Protein AF-A0A3E0VA44-F1 (afdb_monomer)

Radius of gyration: 17.34 Å; Cα contacts (8 Å, |Δi|>4): 15; chains: 1; bounding box: 35×48×48 Å

Structure (mmCIF, N/CA/C/O backbone):
data_AF-A0A3E0VA44-F1
#
_entry.id   AF-A0A3E0VA44-F1
#
loop_
_atom_site.group_PDB
_atom_site.id
_atom_site.type_symbol
_atom_site.label_atom_id
_atom_site.label_alt_id
_atom_site.label_comp_id
_atom_site.label_asym_id
_atom_site.label_entity_id
_atom_site.label_seq_id
_atom_site.pdbx_PDB_ins_code
_atom_site.Cartn_x
_atom_site.Cartn_y
_atom_site.Cartn_z
_atom_site.occupancy
_atom_site.B_iso_or_equiv
_atom_site.auth_seq_id
_atom_site.auth_comp_id
_atom_site.auth_asym_id
_atom_site.auth_atom_id
_atom_site.pdbx_PDB_model_num
ATOM 1 N N . MET A 1 1 ? 0.426 -30.025 -13.871 1.00 41.62 1 MET A N 1
ATOM 2 C CA . MET A 1 1 ? 1.600 -29.610 -13.070 1.00 41.62 1 MET A CA 1
ATOM 3 C C . MET A 1 1 ? 1.739 -28.100 -13.220 1.00 41.62 1 MET A C 1
ATOM 5 O O . MET A 1 1 ? 1.769 -27.628 -14.348 1.00 41.62 1 MET A O 1
ATOM 9 N N . GLY A 1 2 ? 1.610 -27.363 -12.112 1.00 47.62 2 GLY A N 1
ATOM 10 C CA . GLY A 1 2 ? 1.280 -25.931 -12.072 1.00 47.62 2 GLY A CA 1
ATOM 11 C C . GLY A 1 2 ? 2.326 -25.015 -12.706 1.00 47.62 2 GLY A C 1
ATOM 12 O O . GLY A 1 2 ? 3.520 -25.290 -12.664 1.00 47.62 2 GLY A O 1
ATOM 13 N N . ARG A 1 3 ? 1.847 -23.924 -13.309 1.00 55.31 3 ARG A N 1
ATOM 14 C CA . ARG A 1 3 ? 2.641 -22.903 -13.995 1.00 55.31 3 ARG A CA 1
ATOM 15 C C . ARG A 1 3 ? 3.619 -22.286 -12.992 1.00 55.31 3 ARG A C 1
ATOM 17 O O . ARG A 1 3 ? 3.208 -21.473 -12.170 1.00 55.31 3 ARG A O 1
ATOM 24 N N . VAL A 1 4 ? 4.888 -22.696 -13.039 1.00 58.44 4 VAL A N 1
ATOM 25 C CA . VAL A 1 4 ? 5.980 -21.990 -12.359 1.00 58.44 4 VAL A CA 1
ATOM 26 C C . VAL A 1 4 ? 5.926 -20.560 -12.881 1.00 58.44 4 VAL A C 1
ATOM 28 O O . VAL A 1 4 ? 6.204 -20.310 -14.055 1.00 58.44 4 VAL A O 1
ATOM 31 N N . GLY A 1 5 ? 5.453 -19.634 -12.045 1.00 56.97 5 GLY A N 1
ATOM 32 C CA . GLY A 1 5 ? 5.604 -18.212 -12.311 1.00 56.97 5 GLY A CA 1
ATOM 33 C C . GLY A 1 5 ? 7.078 -17.981 -12.605 1.00 56.97 5 GLY A C 1
ATOM 34 O O . GLY A 1 5 ? 7.927 -18.447 -11.847 1.00 56.97 5 GLY A O 1
ATOM 35 N N . SER A 1 6 ? 7.374 -17.371 -13.755 1.00 61.19 6 SER A N 1
ATOM 36 C CA . SER A 1 6 ? 8.741 -17.060 -14.180 1.00 61.19 6 SER A CA 1
ATOM 37 C C . SER A 1 6 ? 9.525 -16.526 -12.982 1.00 61.19 6 SER A C 1
ATOM 39 O O . SER A 1 6 ? 8.994 -15.686 -12.257 1.00 61.19 6 SER A O 1
ATOM 41 N N . SER A 1 7 ? 10.756 -16.988 -12.743 1.00 61.69 7 SER A N 1
ATOM 42 C CA . SER A 1 7 ? 11.571 -16.577 -11.586 1.00 61.69 7 SER A CA 1
ATOM 43 C C . SER A 1 7 ? 11.660 -15.054 -11.417 1.00 61.69 7 SER A C 1
ATOM 45 O O . SER A 1 7 ? 11.885 -14.567 -10.315 1.00 61.69 7 SER A O 1
ATOM 47 N N . SER A 1 8 ? 11.427 -14.296 -12.494 1.00 62.47 8 SER A N 1
ATOM 48 C CA . SER A 1 8 ? 11.287 -12.840 -12.475 1.00 62.47 8 SER A CA 1
ATOM 49 C C . SER A 1 8 ? 10.066 -12.332 -11.695 1.00 62.47 8 SER A C 1
ATOM 51 O O . SER A 1 8 ? 10.166 -11.312 -11.019 1.00 62.47 8 SER A O 1
ATOM 53 N N . ASP A 1 9 ? 8.919 -13.001 -11.793 1.00 72.12 9 ASP A N 1
ATOM 54 C CA . ASP A 1 9 ? 7.691 -12.642 -11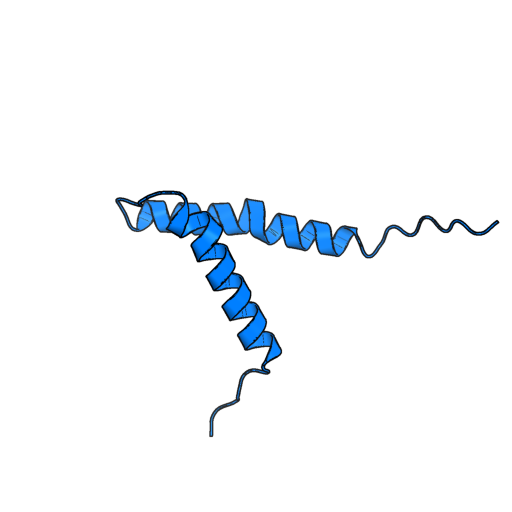.074 1.00 72.12 9 ASP A CA 1
ATOM 55 C C . ASP A 1 9 ? 7.838 -12.977 -9.584 1.00 72.12 9 ASP A C 1
ATOM 57 O O . ASP A 1 9 ? 7.566 -12.141 -8.724 1.00 72.12 9 ASP A O 1
ATOM 61 N N . ASN A 1 10 ? 8.422 -14.144 -9.286 1.00 73.81 10 ASN A N 1
ATOM 62 C CA . ASN A 1 10 ? 8.787 -14.522 -7.923 1.00 73.81 10 ASN A CA 1
ATOM 63 C C . ASN A 1 10 ? 9.793 -13.529 -7.308 1.00 73.81 10 ASN A C 1
ATOM 65 O O . ASN A 1 10 ? 9.543 -12.989 -6.236 1.00 73.81 10 ASN A O 1
ATOM 69 N N . ALA A 1 11 ? 10.866 -13.169 -8.021 1.00 78.94 11 ALA A N 1
ATOM 70 C CA . ALA A 1 11 ? 11.845 -12.189 -7.545 1.00 78.94 11 ALA A CA 1
ATOM 71 C C . ALA A 1 11 ? 11.240 -10.786 -7.334 1.00 78.94 11 ALA A C 1
ATOM 73 O O . ALA A 1 11 ? 11.606 -10.077 -6.392 1.00 78.94 11 ALA A O 1
ATOM 74 N N . ALA A 1 12 ? 10.296 -10.369 -8.185 1.00 77.06 12 ALA A N 1
ATOM 75 C CA . ALA A 1 12 ? 9.583 -9.107 -8.015 1.00 77.06 12 ALA A CA 1
ATOM 76 C C . ALA A 1 12 ? 8.688 -9.123 -6.765 1.00 77.06 12 ALA A C 1
ATOM 78 O O . ALA A 1 12 ? 8.667 -8.137 -6.020 1.00 77.06 12 ALA A O 1
ATOM 79 N N . MET A 1 13 ? 7.997 -10.238 -6.506 1.00 80.19 13 MET A N 1
ATOM 80 C CA . MET A 1 13 ? 7.192 -10.426 -5.296 1.00 80.19 13 MET A CA 1
ATOM 81 C C . MET A 1 13 ? 8.055 -10.486 -4.031 1.00 80.19 13 MET A C 1
ATOM 83 O O . MET A 1 13 ? 7.752 -9.801 -3.054 1.00 80.19 13 MET A O 1
ATOM 87 N N . GLU A 1 14 ? 9.166 -11.222 -4.056 1.00 82.38 14 GLU A N 1
ATOM 88 C CA . GLU A 1 14 ? 10.106 -11.304 -2.932 1.00 82.38 14 GLU A CA 1
ATOM 89 C C . GLU A 1 14 ? 10.732 -9.940 -2.612 1.00 82.38 14 GLU A C 1
ATOM 91 O O . GLU A 1 14 ? 10.826 -9.537 -1.446 1.00 82.38 14 GLU A O 1
ATOM 96 N N . SER A 1 15 ? 11.093 -9.170 -3.645 1.00 81.81 15 SER A N 1
ATOM 97 C CA . SER A 1 15 ? 11.600 -7.807 -3.478 1.00 8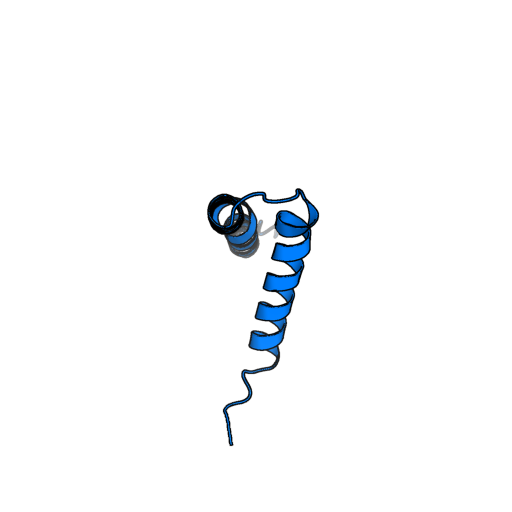1.81 15 SER A CA 1
ATOM 98 C C . SER A 1 15 ? 10.535 -6.873 -2.898 1.00 81.81 15 SER A C 1
ATOM 100 O O . SER A 1 15 ? 10.827 -6.076 -2.002 1.00 81.81 15 SER A O 1
ATOM 102 N N . PHE A 1 16 ? 9.286 -6.989 -3.356 1.00 81.00 16 PHE A N 1
ATOM 103 C CA . PHE A 1 16 ? 8.166 -6.220 -2.820 1.00 81.00 16 PHE A CA 1
ATOM 104 C C . PHE A 1 16 ? 7.944 -6.505 -1.330 1.00 81.00 16 PHE A C 1
ATOM 106 O O . PHE A 1 16 ? 7.883 -5.564 -0.535 1.00 81.00 16 PHE A O 1
ATOM 113 N N . PHE A 1 17 ? 7.889 -7.781 -0.938 1.00 80.94 17 PHE A N 1
ATOM 114 C CA . PHE A 1 17 ? 7.664 -8.171 0.453 1.00 80.94 17 PHE A CA 1
ATOM 115 C C . PHE A 1 17 ? 8.819 -7.741 1.366 1.00 80.94 17 PHE A C 1
ATOM 117 O O . PHE A 1 17 ? 8.584 -7.155 2.423 1.00 80.94 17 PHE A O 1
ATOM 124 N N . SER A 1 18 ? 10.064 -7.915 0.914 1.00 85.62 18 SER A N 1
ATOM 125 C CA . SER A 1 18 ? 11.256 -7.455 1.639 1.00 85.62 18 SER A CA 1
ATOM 126 C C . SER A 1 18 ? 11.247 -5.939 1.869 1.00 85.62 18 SER A C 1
ATOM 128 O O . SER A 1 18 ? 11.570 -5.450 2.957 1.00 85.62 18 SER A O 1
ATOM 130 N N . LEU A 1 19 ? 10.849 -5.161 0.855 1.00 84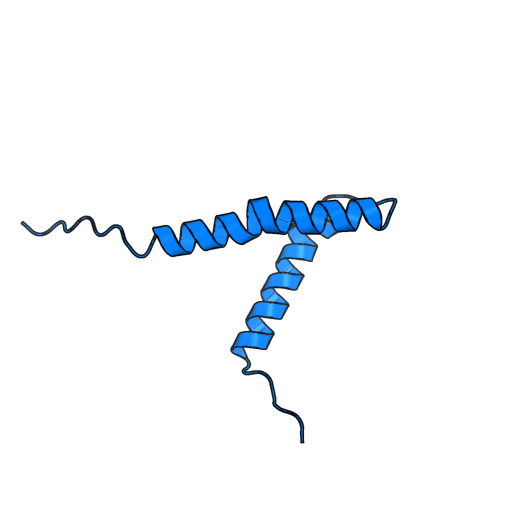.25 19 LEU A N 1
ATOM 131 C CA . LEU A 1 19 ? 10.731 -3.707 0.976 1.00 84.25 19 LEU A CA 1
ATOM 132 C C . LEU A 1 19 ? 9.595 -3.307 1.919 1.00 84.25 19 LEU A C 1
ATOM 134 O O . LEU A 1 1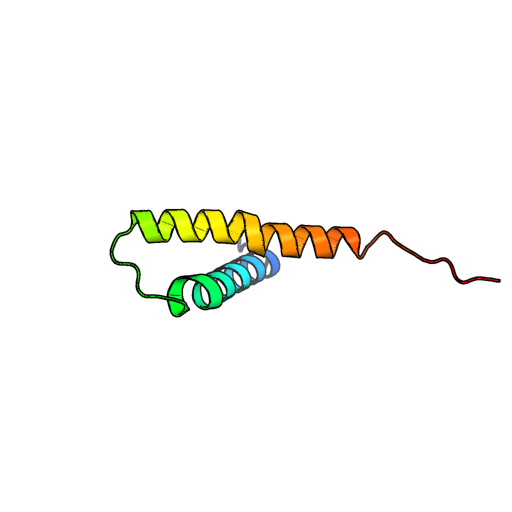9 ? 9.782 -2.384 2.716 1.00 84.25 19 LEU A O 1
ATOM 138 N N . LEU A 1 20 ? 8.458 -4.000 1.862 1.00 84.81 20 LEU A N 1
ATOM 139 C CA . LEU A 1 20 ? 7.331 -3.762 2.757 1.00 84.81 20 LEU A CA 1
ATOM 140 C C . LEU A 1 20 ? 7.711 -4.046 4.213 1.00 84.81 20 LEU A C 1
ATOM 142 O O . LEU A 1 20 ? 7.456 -3.229 5.097 1.00 84.81 20 LEU A O 1
ATOM 146 N N . GLN A 1 21 ? 8.396 -5.162 4.462 1.00 83.38 21 GLN A N 1
ATOM 147 C CA . GLN A 1 21 ? 8.892 -5.502 5.790 1.00 83.38 21 GLN A CA 1
ATOM 148 C C . GLN A 1 21 ? 9.849 -4.436 6.324 1.00 83.38 21 GLN A C 1
ATOM 150 O O . GLN A 1 21 ? 9.645 -3.920 7.421 1.00 83.38 21 GLN A O 1
ATOM 155 N N . LYS A 1 22 ? 10.853 -4.046 5.533 1.00 83.94 22 LYS A N 1
ATOM 156 C CA . LYS A 1 22 ? 11.862 -3.068 5.958 1.00 83.94 22 LYS A CA 1
ATOM 157 C C . LYS A 1 22 ? 11.289 -1.672 6.219 1.00 83.94 22 LYS A C 1
ATOM 159 O O . LYS A 1 22 ? 11.769 -0.992 7.120 1.00 83.94 22 LYS A O 1
ATOM 164 N N . ASN A 1 23 ? 10.318 -1.228 5.420 1.00 80.56 23 ASN A N 1
ATOM 165 C CA . ASN A 1 23 ? 9.837 0.159 5.451 1.00 80.56 23 ASN A CA 1
ATOM 166 C C . ASN A 1 23 ? 8.496 0.361 6.172 1.00 80.56 23 ASN A C 1
ATOM 168 O O . ASN A 1 23 ? 8.147 1.503 6.453 1.00 80.56 23 ASN A O 1
ATOM 172 N N . VAL A 1 24 ? 7.715 -0.698 6.402 1.00 79.94 24 VAL A N 1
ATOM 173 C CA . VAL A 1 24 ? 6.403 -0.603 7.065 1.00 79.94 24 VAL A CA 1
ATOM 174 C C . VAL A 1 24 ? 6.402 -1.427 8.344 1.00 79.94 24 VAL A C 1
ATOM 176 O O . VAL A 1 24 ? 6.111 -0.896 9.414 1.00 79.94 24 VAL A O 1
ATOM 179 N N . LEU A 1 25 ? 6.771 -2.708 8.270 1.00 79.75 25 LEU A N 1
ATOM 180 C CA . LEU A 1 25 ? 6.679 -3.603 9.431 1.00 79.75 25 LEU A CA 1
ATOM 181 C C . LEU A 1 25 ? 7.781 -3.355 10.470 1.00 79.75 25 LEU A C 1
ATOM 183 O O . LEU A 1 25 ? 7.500 -3.405 11.661 1.00 79.75 25 LEU A O 1
ATOM 187 N N . ASN A 1 26 ? 9.006 -3.037 10.045 1.00 80.94 26 ASN A N 1
ATOM 188 C CA . ASN A 1 26 ? 10.127 -2.766 10.955 1.00 80.94 26 ASN A CA 1
ATOM 189 C C . ASN A 1 26 ? 10.202 -1.296 11.415 1.00 80.94 26 ASN A C 1
ATOM 191 O O . ASN A 1 26 ? 11.041 -0.930 12.228 1.00 80.94 26 ASN A O 1
ATOM 195 N N . THR A 1 27 ? 9.357 -0.413 10.879 1.00 79.12 27 THR A N 1
ATOM 196 C CA . THR A 1 27 ? 9.429 1.021 11.201 1.00 79.12 27 THR A CA 1
ATOM 197 C C . THR A 1 27 ? 8.710 1.363 12.500 1.00 79.12 27 THR A C 1
ATOM 199 O O . THR A 1 27 ? 9.155 2.244 13.229 1.00 79.12 27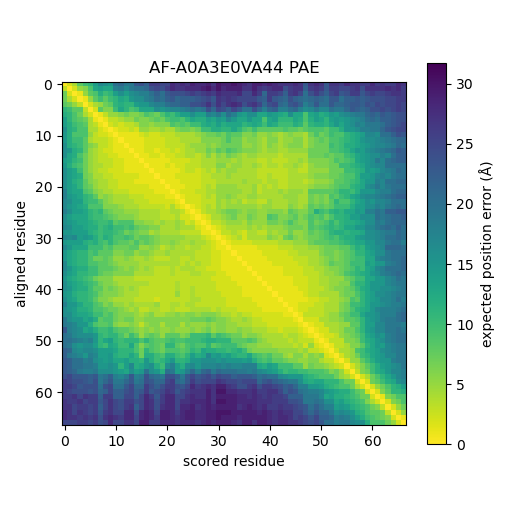 THR A O 1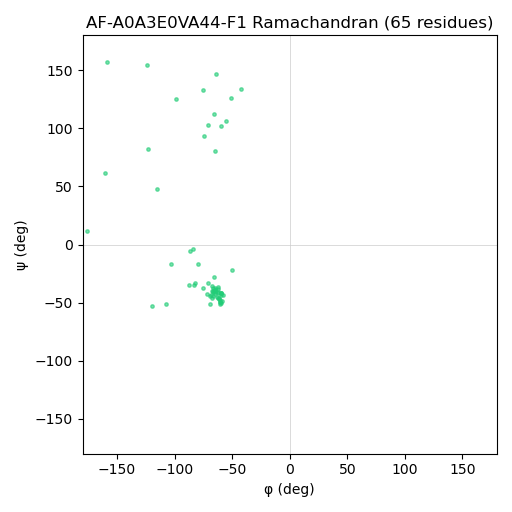
ATOM 202 N N . ARG A 1 28 ? 7.603 0.680 12.806 1.00 80.25 28 ARG A N 1
ATOM 203 C CA . ARG A 1 28 ? 6.872 0.844 14.067 1.00 80.25 28 ARG A CA 1
ATOM 204 C C . ARG A 1 28 ? 6.001 -0.374 14.355 1.00 80.25 28 ARG A C 1
ATOM 206 O O . ARG A 1 28 ? 5.623 -1.092 13.433 1.00 80.25 28 ARG A O 1
ATOM 213 N N . ARG A 1 29 ? 5.654 -0.585 15.628 1.00 81.06 29 ARG A N 1
ATOM 214 C CA . ARG A 1 29 ? 4.634 -1.570 16.012 1.00 81.06 29 ARG A CA 1
ATOM 215 C C . ARG A 1 29 ? 3.246 -1.023 15.694 1.00 81.06 29 ARG A C 1
ATOM 217 O O . ARG A 1 29 ? 2.937 0.118 16.020 1.00 81.06 29 ARG A O 1
ATOM 224 N N . TRP A 1 30 ? 2.433 -1.853 15.057 1.00 84.06 30 TRP A N 1
ATOM 225 C CA . TRP A 1 30 ? 1.058 -1.546 14.681 1.00 84.06 30 TRP A CA 1
ATOM 226 C C . TRP A 1 30 ? 0.129 -2.161 15.719 1.00 84.06 30 TRP A C 1
ATOM 228 O O . TRP A 1 30 ? 0.240 -3.356 15.987 1.00 84.06 30 TRP A O 1
ATOM 238 N N . ASN A 1 31 ? -0.746 -1.355 16.320 1.00 83.69 31 ASN A N 1
ATOM 239 C CA . ASN A 1 31 ? -1.649 -1.836 17.365 1.00 83.69 31 ASN A CA 1
ATOM 240 C C . ASN A 1 31 ? -2.891 -2.505 16.764 1.00 83.69 31 ASN A C 1
ATOM 242 O O . ASN A 1 31 ? -3.406 -3.483 17.300 1.00 83.69 31 ASN A O 1
ATOM 246 N N . THR A 1 32 ? -3.338 -2.012 15.606 1.00 89.56 32 THR A N 1
ATOM 247 C CA . THR A 1 32 ? -4.487 -2.556 14.883 1.00 89.56 32 THR A CA 1
ATOM 248 C C . THR A 1 32 ? -4.133 -2.958 13.452 1.00 89.56 32 THR A C 1
ATOM 250 O O . THR A 1 32 ? -3.213 -2.434 12.814 1.00 89.56 32 THR A O 1
ATOM 253 N N . ARG A 1 33 ? -4.907 -3.906 12.912 1.00 86.06 33 ARG A N 1
ATOM 254 C CA . ARG A 1 33 ? -4.779 -4.343 11.512 1.00 86.06 33 ARG A CA 1
ATOM 255 C C . ARG A 1 33 ? -5.159 -3.234 10.529 1.00 86.06 33 ARG A C 1
ATOM 257 O O . ARG A 1 33 ? -4.640 -3.211 9.417 1.00 86.06 33 ARG A O 1
ATOM 264 N N . GLU A 1 34 ? -6.044 -2.327 10.933 1.00 89.06 34 GLU A N 1
ATOM 265 C CA . GLU A 1 34 ? -6.497 -1.198 10.119 1.00 89.06 34 GLU A CA 1
ATOM 266 C C . GLU A 1 34 ? -5.388 -0.165 9.924 1.00 89.06 34 GLU A C 1
ATOM 268 O O . GLU A 1 34 ? -5.130 0.246 8.793 1.00 89.06 34 GLU A O 1
ATOM 273 N N . GLU A 1 35 ? -4.655 0.174 10.987 1.00 86.00 35 GLU A N 1
ATOM 274 C CA . GLU A 1 35 ? -3.495 1.064 10.889 1.00 86.00 35 GLU A CA 1
ATOM 275 C C . GLU A 1 35 ? -2.398 0.471 10.002 1.00 86.00 35 GLU A C 1
ATOM 277 O O . GLU A 1 35 ? -1.824 1.176 9.168 1.00 86.00 35 GLU A O 1
ATOM 282 N N . LEU A 1 36 ? -2.139 -0.835 10.138 1.00 86.38 36 LEU A N 1
ATOM 283 C CA . LEU A 1 36 ? -1.206 -1.538 9.263 1.00 86.38 36 LEU A CA 1
ATOM 284 C C . LEU A 1 36 ? -1.678 -1.478 7.804 1.00 86.38 36 LEU A C 1
ATOM 286 O O . LEU A 1 36 ? -0.889 -1.155 6.918 1.00 86.38 36 LEU A O 1
ATOM 290 N N . ARG A 1 37 ? -2.963 -1.743 7.539 1.00 87.81 37 ARG A N 1
ATOM 291 C CA . ARG A 1 37 ? -3.530 -1.681 6.185 1.00 87.81 37 ARG A CA 1
ATOM 292 C C . ARG A 1 37 ? -3.372 -0.290 5.580 1.00 87.81 37 ARG A C 1
ATOM 294 O O . ARG A 1 37 ? -2.907 -0.184 4.446 1.00 87.81 37 ARG A O 1
ATOM 301 N N . LEU A 1 38 ? -3.729 0.757 6.322 1.00 88.75 38 LEU A N 1
ATOM 302 C CA . LEU A 1 38 ? -3.597 2.135 5.858 1.00 88.75 38 LEU A CA 1
ATOM 303 C C . LEU A 1 38 ? -2.136 2.459 5.537 1.00 88.75 38 LEU A C 1
ATOM 305 O O . LEU A 1 38 ? -1.840 3.018 4.486 1.00 88.75 38 LEU A O 1
ATOM 309 N N . ALA A 1 39 ? -1.206 2.046 6.394 1.00 87.31 39 ALA A N 1
ATOM 310 C CA . ALA A 1 39 ? 0.211 2.287 6.174 1.00 87.31 39 ALA A CA 1
ATOM 311 C C . ALA A 1 39 ? 0.791 1.543 4.973 1.00 87.31 39 ALA A C 1
ATOM 313 O O . ALA A 1 39 ? 1.623 2.107 4.264 1.00 87.31 39 ALA A O 1
ATOM 314 N N . ILE A 1 40 ? 0.346 0.309 4.720 1.00 86.38 40 ILE A N 1
ATOM 315 C CA . ILE A 1 40 ? 0.714 -0.437 3.514 1.00 86.38 40 ILE A CA 1
ATOM 316 C C . ILE A 1 40 ? 0.240 0.330 2.273 1.00 86.38 40 ILE A C 1
ATOM 318 O O . ILE A 1 40 ? 1.044 0.570 1.375 1.00 86.38 40 ILE A O 1
ATOM 322 N N . VAL A 1 41 ? -1.027 0.762 2.237 1.00 87.88 41 VAL A N 1
ATOM 323 C CA . VAL A 1 41 ? -1.598 1.512 1.102 1.00 87.88 41 VAL A CA 1
ATOM 324 C C . VAL A 1 41 ? -0.844 2.824 0.881 1.00 87.88 41 VAL A C 1
ATOM 326 O O . VAL A 1 41 ? -0.304 3.049 -0.202 1.00 87.88 41 VAL A O 1
ATOM 329 N N . VAL A 1 42 ? -0.679 3.626 1.935 1.00 87.94 42 VAL A N 1
ATOM 330 C CA . VAL A 1 42 ? 0.048 4.901 1.876 1.00 87.94 42 VAL A CA 1
ATOM 331 C C . VAL A 1 42 ? 1.494 4.693 1.426 1.00 87.94 42 VAL A C 1
ATOM 333 O O . VAL A 1 42 ? 2.007 5.464 0.614 1.00 87.94 42 VAL A O 1
ATOM 336 N N . TRP A 1 43 ? 2.182 3.655 1.908 1.00 86.75 43 TRP A N 1
ATOM 337 C CA . TRP A 1 43 ? 3.550 3.357 1.483 1.00 86.75 43 TRP A CA 1
ATOM 338 C C . TRP A 1 43 ? 3.618 2.940 0.007 1.00 86.75 43 TRP A C 1
ATOM 340 O O . TRP A 1 43 ? 4.520 3.381 -0.713 1.00 86.75 43 TRP A O 1
ATOM 350 N N . ILE A 1 44 ? 2.655 2.148 -0.478 1.00 85.56 44 ILE A N 1
ATOM 351 C CA . ILE A 1 44 ? 2.580 1.772 -1.895 1.00 85.56 44 ILE A CA 1
ATOM 352 C C . ILE A 1 44 ? 2.398 3.023 -2.764 1.00 85.56 44 ILE A C 1
ATOM 354 O O . ILE A 1 44 ? 3.133 3.219 -3.733 1.00 85.56 44 ILE A O 1
ATOM 358 N N . GLU A 1 45 ? 1.480 3.912 -2.396 1.00 85.69 45 GLU A N 1
ATOM 359 C CA . GLU A 1 45 ? 1.201 5.131 -3.159 1.00 85.69 45 GLU A CA 1
ATOM 360 C C . GLU A 1 45 ? 2.369 6.126 -3.128 1.00 85.69 45 GLU A C 1
ATOM 362 O O . GLU A 1 45 ? 2.794 6.640 -4.165 1.00 85.69 45 GLU A O 1
ATOM 367 N N . THR A 1 46 ? 2.947 6.368 -1.951 1.00 82.00 46 THR A N 1
ATOM 368 C CA . THR A 1 46 ? 3.949 7.431 -1.763 1.00 82.00 46 THR A CA 1
ATOM 369 C C . THR A 1 46 ? 5.384 6.997 -2.045 1.00 82.00 46 THR A C 1
ATOM 371 O O . THR A 1 46 ? 6.188 7.805 -2.517 1.00 82.00 46 THR A O 1
ATOM 374 N N . LYS A 1 47 ? 5.753 5.745 -1.742 1.00 76.94 47 LYS A N 1
ATOM 375 C CA . LYS A 1 47 ? 7.134 5.244 -1.857 1.00 76.94 47 LYS A CA 1
ATOM 376 C C . LYS A 1 47 ? 7.293 4.292 -3.029 1.00 76.94 47 LYS A C 1
ATOM 378 O O . LYS A 1 47 ? 8.200 4.500 -3.836 1.00 76.94 47 LYS A O 1
ATOM 383 N N . TYR A 1 48 ? 6.437 3.277 -3.140 1.00 76.81 48 TYR A N 1
ATOM 384 C CA . TYR A 1 48 ? 6.576 2.256 -4.182 1.00 76.81 48 TYR A CA 1
ATOM 385 C C . TYR A 1 48 ? 6.271 2.825 -5.576 1.00 76.81 48 TYR A C 1
ATOM 387 O O . TYR A 1 4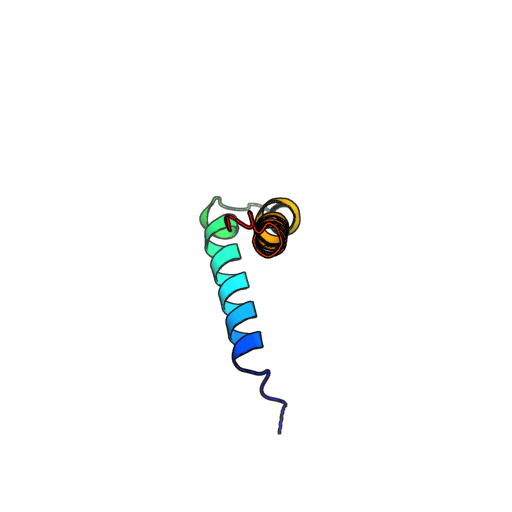8 ? 7.116 2.761 -6.474 1.00 76.81 48 TYR A O 1
ATOM 395 N N . ASN A 1 49 ? 5.123 3.488 -5.741 1.00 74.25 49 ASN A N 1
ATOM 396 C CA . ASN A 1 49 ? 4.737 4.111 -7.007 1.00 74.25 49 ASN A CA 1
ATOM 397 C C . ASN A 1 49 ? 5.635 5.300 -7.364 1.00 74.25 49 ASN A C 1
ATOM 399 O O . ASN A 1 49 ? 6.005 5.455 -8.528 1.00 74.25 49 ASN A O 1
ATOM 403 N N . ARG A 1 50 ? 6.090 6.088 -6.379 1.00 71.31 50 ARG A N 1
ATOM 404 C CA . ARG A 1 50 ? 7.075 7.158 -6.619 1.00 71.31 50 ARG A CA 1
ATOM 405 C C . ARG A 1 50 ? 8.414 6.617 -7.127 1.00 71.31 50 ARG A C 1
ATOM 407 O O . ARG A 1 50 ? 8.932 7.146 -8.108 1.00 71.31 50 ARG A O 1
ATOM 414 N N . ARG A 1 51 ? 8.956 5.552 -6.519 1.00 66.44 51 ARG A N 1
ATOM 415 C CA . ARG A 1 51 ? 10.181 4.871 -6.991 1.00 66.44 51 ARG A CA 1
ATOM 416 C C . ARG A 1 51 ? 10.030 4.368 -8.427 1.00 66.44 51 ARG A C 1
ATOM 418 O O . ARG A 1 51 ? 10.951 4.525 -9.224 1.00 66.44 51 ARG A O 1
ATOM 425 N N . ARG A 1 52 ? 8.881 3.774 -8.769 1.00 66.62 52 ARG A N 1
ATOM 426 C CA . ARG A 1 52 ? 8.614 3.283 -10.130 1.00 66.62 52 ARG A CA 1
ATOM 427 C C . ARG A 1 52 ? 8.477 4.435 -11.130 1.00 66.62 52 ARG A C 1
ATOM 429 O O . ARG A 1 52 ? 9.086 4.375 -12.192 1.00 66.62 52 ARG A O 1
ATOM 436 N N . ARG A 1 53 ? 7.767 5.511 -10.769 1.00 63.19 53 ARG A N 1
ATOM 437 C CA . ARG A 1 53 ? 7.658 6.728 -11.589 1.00 63.19 53 ARG A CA 1
ATOM 438 C C . ARG A 1 53 ? 9.024 7.370 -11.842 1.00 63.19 53 ARG A C 1
ATOM 440 O O . ARG A 1 53 ? 9.300 7.758 -12.967 1.00 63.19 53 ARG A O 1
ATOM 447 N N . GLN A 1 54 ? 9.899 7.427 -10.838 1.00 60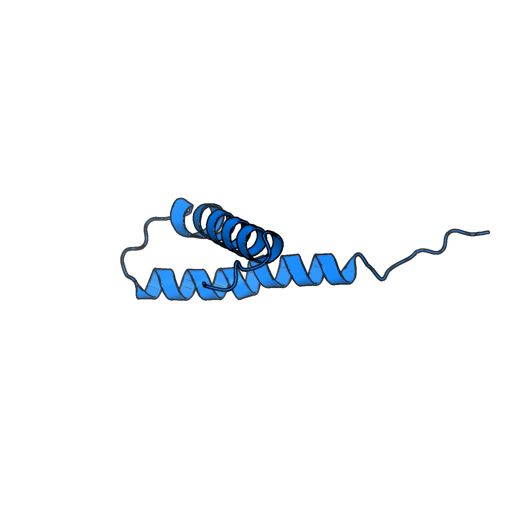.84 54 GLN A N 1
ATOM 448 C CA . GLN A 1 54 ? 11.277 7.906 -11.013 1.00 60.84 54 GLN A CA 1
ATOM 449 C C . GLN A 1 54 ? 12.106 6.997 -11.932 1.00 60.84 54 GLN A C 1
ATOM 451 O O . GLN A 1 54 ? 12.849 7.507 -12.762 1.00 60.84 54 GLN A O 1
ATOM 456 N N . ARG A 1 55 ? 11.946 5.668 -11.848 1.00 59.06 55 ARG A N 1
ATOM 457 C CA . ARG A 1 55 ? 12.571 4.733 -12.802 1.00 59.06 55 ARG A CA 1
ATOM 458 C C . ARG A 1 55 ? 12.073 4.933 -14.238 1.00 59.06 55 ARG A C 1
ATOM 460 O O . ARG A 1 55 ? 12.879 4.857 -15.151 1.00 59.06 55 ARG A O 1
ATOM 467 N N . GLY A 1 56 ? 10.785 5.226 -14.428 1.00 58.94 56 GLY A N 1
ATOM 468 C CA . GLY A 1 56 ? 10.216 5.539 -15.746 1.00 58.94 56 GLY A CA 1
ATOM 469 C C . GLY A 1 56 ? 10.652 6.900 -16.303 1.00 58.94 56 GLY A C 1
ATOM 470 O O . GLY A 1 56 ? 10.843 7.033 -17.503 1.00 58.94 56 GLY A O 1
ATOM 471 N N . LEU A 1 57 ? 10.870 7.898 -15.440 1.00 59.47 57 LEU A N 1
ATOM 472 C CA . LEU A 1 57 ? 11.343 9.234 -15.838 1.00 59.47 57 LEU A CA 1
ATOM 473 C C . LEU A 1 57 ? 12.861 9.304 -16.087 1.00 59.47 57 LEU A C 1
ATOM 475 O O . LEU A 1 57 ? 13.327 10.241 -16.723 1.00 59.47 57 LEU A O 1
ATOM 479 N N . GLY A 1 58 ? 13.633 8.322 -15.612 1.00 55.97 58 GLY A N 1
ATOM 480 C CA . GLY A 1 58 ? 15.067 8.190 -15.898 1.00 55.97 58 GLY A CA 1
ATOM 481 C C . GLY A 1 58 ? 15.387 7.481 -17.219 1.00 55.97 58 GLY A C 1
ATOM 482 O O . GLY A 1 58 ? 16.554 7.381 -17.577 1.00 55.97 58 GLY A O 1
ATOM 483 N N . MET A 1 59 ? 14.375 6.993 -17.944 1.00 58.00 59 MET A N 1
ATOM 484 C CA . MET A 1 59 ? 14.522 6.316 -19.239 1.00 58.00 59 MET A CA 1
ATOM 485 C C . MET A 1 59 ? 13.841 7.135 -20.347 1.00 58.00 59 MET A C 1
ATOM 487 O O . MET A 1 59 ? 13.024 6.628 -21.105 1.00 58.00 59 MET A O 1
ATOM 491 N N . GLY A 1 60 ? 14.112 8.443 -20.379 1.00 57.97 60 GLY A N 1
ATOM 492 C CA . GLY A 1 60 ? 13.480 9.361 -21.335 1.00 57.97 60 GLY A CA 1
ATOM 493 C C . GLY A 1 60 ? 13.958 10.815 -21.300 1.00 57.97 60 GLY A C 1
ATOM 494 O O . GLY A 1 60 ? 13.334 11.661 -21.927 1.00 57.97 60 GLY A O 1
ATOM 495 N N . LEU A 1 61 ? 15.049 11.127 -20.594 1.00 58.19 61 LEU A N 1
ATOM 496 C CA . LEU A 1 61 ? 15.765 12.394 -20.750 1.00 58.19 61 LEU A CA 1
ATOM 497 C C . LEU A 1 61 ? 17.217 12.077 -21.095 1.00 58.19 61 LEU A C 1
ATOM 499 O O . LEU A 1 61 ? 18.095 12.037 -20.241 1.00 58.19 61 LEU A O 1
ATOM 503 N N . THR A 1 62 ? 17.440 11.807 -22.375 1.00 58.56 62 THR A N 1
ATOM 504 C CA . THR A 1 62 ? 18.718 12.040 -23.039 1.00 58.56 62 THR A CA 1
ATOM 505 C C . THR A 1 62 ? 18.974 13.552 -23.071 1.00 58.56 62 THR A C 1
ATOM 507 O O . THR A 1 62 ? 18.282 14.245 -23.820 1.00 58.56 62 THR A O 1
ATOM 510 N N . PRO A 1 63 ? 19.962 14.124 -22.363 1.00 50.41 63 PRO A N 1
ATOM 511 C CA . PRO A 1 63 ? 20.714 15.202 -22.971 1.00 50.41 63 PRO A CA 1
ATOM 512 C C . PRO A 1 63 ? 21.560 14.540 -24.060 1.00 50.41 63 PRO A C 1
ATOM 514 O O . PRO A 1 63 ? 22.537 13.849 -23.779 1.00 50.41 63 PRO A O 1
ATOM 517 N N . ASN A 1 64 ? 21.130 14.681 -25.313 1.00 55.34 64 ASN A N 1
ATOM 518 C CA . ASN A 1 64 ? 21.991 14.435 -26.461 1.00 55.34 64 ASN A CA 1
ATOM 519 C C . ASN A 1 64 ? 23.112 15.486 -26.425 1.00 55.34 64 ASN A C 1
ATOM 521 O O . ASN A 1 64 ? 23.025 16.521 -27.077 1.00 55.34 64 ASN A O 1
ATOM 525 N N . SER A 1 65 ? 24.130 15.260 -25.595 1.00 53.78 65 SER A N 1
ATOM 526 C CA . SER A 1 65 ? 25.425 15.916 -25.725 1.00 53.78 65 SER A CA 1
ATO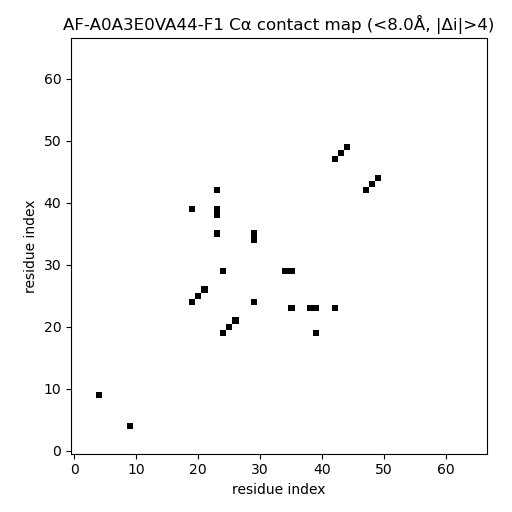M 527 C C . SER A 1 65 ? 26.127 15.255 -26.902 1.00 53.78 65 SER A C 1
ATOM 529 O O . SER A 1 65 ? 26.731 14.195 -26.768 1.00 53.78 65 SER A O 1
ATOM 531 N N . GLY A 1 66 ? 25.964 15.866 -28.068 1.00 58.66 66 GLY A N 1
ATOM 532 C CA . GLY A 1 66 ? 26.551 15.418 -29.319 1.00 58.66 66 GLY A CA 1
ATOM 533 C C . GLY A 1 66 ? 26.587 16.548 -30.339 1.00 58.66 66 GLY A C 1
ATOM 534 O O . GLY A 1 66 ? 25.882 16.460 -31.338 1.00 58.66 66 GLY A O 1
ATOM 535 N N . HIS A 1 67 ? 27.311 17.623 -30.019 1.00 41.97 67 HIS A N 1
ATOM 536 C CA . HIS A 1 67 ? 28.278 18.351 -30.860 1.00 41.97 67 HIS A CA 1
ATOM 537 C C . HIS A 1 67 ? 28.798 19.547 -30.054 1.00 41.97 67 HIS A C 1
ATOM 539 O O . HIS A 1 67 ? 27.954 20.298 -29.515 1.00 41.97 67 HIS A O 1
#

InterPro domains:
  IPR001584 Integrase, catalytic core [PF13683] (1-59)
  IPR012337 Ribonuclease H-like superfamily [SSF53098] (1-63)

Mean predicted aligned error: 11.13 Å

Secondary structure (DSSP, 8-state):
------HHHHHHHHHHHHHHIIIIITTS--SSHHHHHHHHHHHIIIIIHHHHHHHHHTSS-------

Solvent-accessible surface area (backbone atoms only — not comparable to full-atom values): 4169 Å² total; per-residue (Å²): 134,81,84,76,66,56,70,67,58,52,51,51,51,53,52,49,52,52,50,46,40,63,68,51,61,70,66,52,89,67,95,46,74,64,60,45,49,52,49,52,52,52,42,43,61,65,48,51,48,44,53,51,51,50,56,58,60,70,71,76,70,77,82,81,86,81,129

pLDDT: mean 73.0, std 13.3, range [41.62, 89.56]

Organism: NCBI:txid120213

Sequence (67 aa):
MGRVGSSSDNAAMESFFSLLQKNVLNTRRWNTREELRLAIVVWIETKYNRRRRQRGLGMGLTPNSGH

Foldseek 3Di:
DDDPDPVVVVVVVVVLVVCCCVPQVVPDDDPDPVVSVVSSVCCCVPPVVVVVVVVVVVVPDDPPPDD